Protein AF-A0A7Y8C3R1-F1 (afdb_monomer)

pLDDT: mean 90.47, std 6.98, range [57.28, 96.06]

Secondary structure (DSSP, 8-state):
--EEEE-S-TTSTHHIIIIIHHHHTT-EEEE-SSGGGGGSS----SB-------

Solvent-accessible surface area (backbone atoms only — not comparable to full-atom values): 3430 Å² total; per-residue (Å²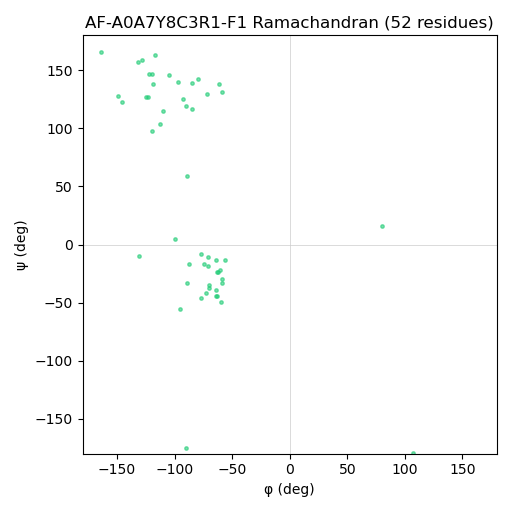): 105,69,25,25,46,29,47,62,59,82,90,41,76,67,24,49,57,31,53,46,50,24,54,77,70,77,25,39,67,47,85,46,89,40,76,74,60,68,79,68,71,92,76,84,67,75,41,80,86,84,76,88,78,134

Organism: NCBI:txid117681

Sequence (54 aa):
MSQTLFSTSLNFDLAVYECFAPLTSGGSIEVVKNVLELQHGEHDIGLINTVPSA

Mean predicted aligned error: 3.55 Å

Nearest PDB structures (foldseek):
  8jbr-assembly1_A  TM=9.114E-01  e=2.824E-02  Microcystis aeruginosa PCC 7806
  5es8-assembly1_A  TM=8.706E-01  e=3.615E-01  Brevibacillus parabrevis
  3vns-assembly1_A  TM=7.753E-01  e=2.723E-01  Streptomyces sp.
  3vnr-assembly1_A  TM=7.756E-01  e=3.880E-01  Streptomyces sp.

Structure (mmCIF, N/CA/C/O backbone):
data_AF-A0A7Y8C3R1-F1
#
_entry.id   AF-A0A7Y8C3R1-F1
#
loop_
_atom_site.group_PDB
_atom_site.id
_atom_site.type_symbol
_atom_site.label_atom_id
_atom_site.label_alt_id
_atom_site.label_comp_id
_atom_site.label_asym_id
_atom_site.label_entity_id
_atom_site.label_seq_id
_atom_site.pdbx_PDB_ins_code
_atom_site.Cartn_x
_atom_site.Cartn_y
_atom_site.Cartn_z
_atom_site.occupancy
_atom_site.B_iso_or_equiv
_atom_site.auth_seq_id
_atom_site.auth_comp_id
_atom_site.auth_asym_id
_atom_site.auth_atom_id
_atom_site.pdbx_PDB_model_num
ATOM 1 N N . MET A 1 1 ? -9.855 -2.688 0.619 1.00 64.94 1 MET A N 1
ATOM 2 C CA . MET A 1 1 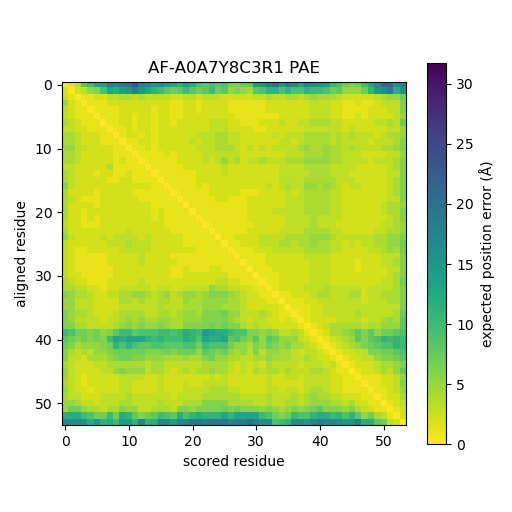? -8.877 -1.761 1.224 1.00 64.94 1 MET A CA 1
ATOM 3 C C . MET A 1 1 ? -9.544 -0.395 1.275 1.00 64.94 1 MET A C 1
ATOM 5 O O . MET A 1 1 ? -9.684 0.199 0.218 1.00 64.94 1 MET A O 1
ATOM 9 N N . SER A 1 2 ? -10.069 0.043 2.424 1.00 82.38 2 SER A N 1
ATOM 10 C CA . SER A 1 2 ? -10.759 1.344 2.523 1.00 82.38 2 SER A CA 1
ATOM 11 C C . SER A 1 2 ? -9.769 2.510 2.568 1.00 82.38 2 SER A C 1
ATOM 13 O O . SER A 1 2 ? -9.939 3.441 1.792 1.00 82.38 2 SER A O 1
ATOM 15 N N . GLN A 1 3 ? -8.715 2.410 3.389 1.00 91.75 3 GLN A N 1
ATOM 16 C CA . GLN A 1 3 ? -7.661 3.419 3.556 1.00 91.75 3 GLN A CA 1
ATOM 17 C C . GLN A 1 3 ? -6.311 2.734 3.831 1.00 91.75 3 GLN A C 1
ATOM 19 O O . GLN A 1 3 ? -6.197 1.927 4.756 1.00 91.75 3 GLN A O 1
ATOM 24 N N . THR A 1 4 ? -5.306 3.003 2.993 1.00 95.31 4 THR A N 1
ATOM 25 C CA . THR A 1 4 ? -3.959 2.394 3.065 1.00 95.31 4 THR A CA 1
ATOM 26 C C . THR A 1 4 ? -2.896 3.462 3.291 1.00 95.31 4 THR A C 1
ATOM 28 O O . THR A 1 4 ? -2.946 4.517 2.662 1.00 95.31 4 THR A O 1
ATOM 31 N N . LEU A 1 5 ? -1.915 3.191 4.153 1.00 95.31 5 LEU A N 1
ATOM 32 C CA . LEU A 1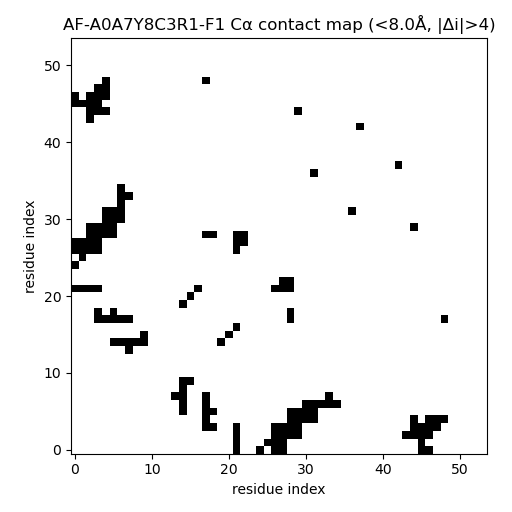 5 ? -0.772 4.087 4.320 1.00 95.31 5 LEU A CA 1
ATOM 33 C C . LEU A 1 5 ? 0.152 4.012 3.100 1.00 95.31 5 LEU A C 1
ATOM 35 O O . LEU A 1 5 ? 0.589 2.925 2.723 1.00 95.31 5 LEU A O 1
ATOM 39 N N . PHE A 1 6 ? 0.502 5.167 2.542 1.00 96.06 6 PHE A N 1
ATOM 40 C CA . PHE A 1 6 ? 1.537 5.301 1.527 1.00 96.06 6 PHE A CA 1
ATOM 41 C C . PHE A 1 6 ? 2.722 6.080 2.099 1.00 96.06 6 PHE A C 1
ATOM 43 O O . PHE A 1 6 ? 2.666 7.299 2.266 1.00 96.06 6 PHE A O 1
ATOM 50 N N . SER A 1 7 ? 3.792 5.351 2.420 1.00 94.56 7 SER A N 1
ATOM 51 C CA . SER A 1 7 ? 5.022 5.910 3.005 1.00 94.56 7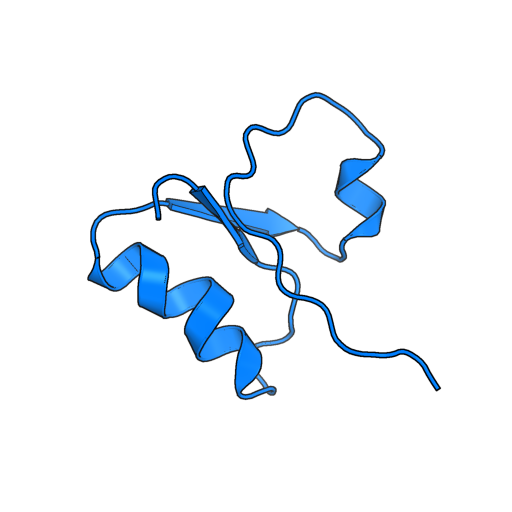 SER A CA 1
ATOM 52 C C . SER A 1 7 ? 6.295 5.454 2.288 1.00 94.56 7 SER A C 1
ATOM 54 O O . SER A 1 7 ? 7.380 5.986 2.529 1.00 94.56 7 SER A O 1
ATOM 56 N N . THR A 1 8 ? 6.168 4.482 1.384 1.00 94.38 8 THR A N 1
ATOM 57 C CA . THR A 1 8 ? 7.280 3.927 0.623 1.00 94.38 8 THR A CA 1
ATOM 58 C C . THR A 1 8 ? 7.578 4.766 -0.624 1.00 94.38 8 THR A C 1
ATOM 60 O O . THR A 1 8 ? 6.683 5.207 -1.342 1.00 94.38 8 THR A O 1
ATOM 63 N N . SER A 1 9 ? 8.862 4.976 -0.930 1.00 93.00 9 SER A N 1
ATOM 64 C CA . SER A 1 9 ? 9.272 5.652 -2.169 1.00 93.00 9 SER A CA 1
ATOM 65 C C . SER A 1 9 ? 8.811 4.876 -3.410 1.00 93.00 9 SER A C 1
ATOM 67 O O . SER A 1 9 ? 8.998 3.665 -3.484 1.00 93.00 9 SER A O 1
ATOM 69 N N . LEU A 1 10 ? 8.315 5.589 -4.431 1.00 93.62 10 LEU A N 1
ATOM 70 C CA . LEU A 1 10 ? 7.903 5.025 -5.730 1.00 93.62 10 LEU A CA 1
ATOM 71 C C . LEU A 1 10 ? 8.998 4.228 -6.464 1.00 93.62 10 LEU A C 1
ATOM 73 O O . LEU A 1 10 ? 8.695 3.524 -7.421 1.00 93.62 10 LEU A O 1
ATOM 77 N N . ASN A 1 11 ? 10.257 4.334 -6.035 1.00 94.81 11 ASN A N 1
ATOM 78 C CA . ASN A 1 11 ? 11.364 3.553 -6.585 1.00 94.81 11 ASN A CA 1
ATOM 79 C C . ASN A 1 11 ? 11.406 2.098 -6.081 1.00 94.81 11 ASN A C 1
ATOM 81 O O . ASN A 1 11 ? 12.216 1.320 -6.578 1.00 94.81 11 ASN A O 1
ATOM 85 N N . PHE A 1 12 ? 10.574 1.732 -5.102 1.00 93.56 12 PHE A N 1
ATOM 86 C CA . PHE A 1 12 ? 10.447 0.363 -4.603 1.00 93.56 12 PHE A CA 1
ATOM 87 C C . PHE A 1 12 ? 9.155 -0.282 -5.105 1.00 93.56 12 PHE A C 1
ATOM 89 O O . PHE A 1 12 ? 8.121 0.372 -5.227 1.00 93.56 12 PHE A O 1
ATOM 96 N N . ASP A 1 13 ? 9.201 -1.587 -5.353 1.00 94.69 13 ASP A N 1
ATOM 97 C CA . ASP A 1 13 ? 8.052 -2.384 -5.794 1.00 94.69 13 ASP A CA 1
ATOM 98 C C . ASP A 1 13 ? 6.878 -2.349 -4.804 1.00 94.69 13 ASP A C 1
ATOM 100 O O . ASP A 1 13 ? 5.718 -2.315 -5.215 1.00 94.69 13 ASP A O 1
ATOM 104 N N . LEU A 1 14 ? 7.162 -2.262 -3.504 1.00 93.06 14 LEU A N 1
ATOM 105 C CA . LEU A 1 14 ? 6.152 -2.157 -2.455 1.00 93.06 14 LEU A CA 1
ATOM 106 C C . LEU A 1 14 ? 5.244 -0.925 -2.621 1.00 93.06 14 LEU A C 1
ATOM 108 O O . LEU A 1 14 ? 4.054 -0.992 -2.307 1.00 93.06 14 LEU A O 1
ATOM 112 N N . ALA A 1 15 ? 5.752 0.166 -3.207 1.00 94.25 15 ALA A N 1
ATOM 113 C CA . ALA A 1 15 ? 4.949 1.352 -3.500 1.00 94.25 15 ALA A CA 1
ATOM 114 C C . ALA A 1 15 ? 3.805 1.067 -4.488 1.00 94.25 15 ALA A C 1
ATOM 116 O O . ALA A 1 15 ? 2.794 1.772 -4.477 1.00 94.25 15 ALA A O 1
ATOM 117 N N . VAL A 1 16 ? 3.917 0.017 -5.312 1.00 93.00 16 VAL A N 1
ATOM 118 C CA . VAL A 1 16 ? 2.828 -0.413 -6.198 1.00 93.00 16 VAL A CA 1
ATOM 119 C C . VAL A 1 16 ? 1.613 -0.858 -5.385 1.00 93.00 16 VAL A C 1
ATOM 121 O O . VAL A 1 16 ? 0.485 -0.464 -5.684 1.00 93.00 16 VAL A O 1
ATOM 124 N N . TYR A 1 17 ? 1.843 -1.632 -4.325 1.00 91.88 17 TYR A N 1
ATOM 125 C CA . TYR A 1 17 ? 0.783 -2.101 -3.439 1.00 91.88 17 TYR A CA 1
ATOM 126 C C . TYR A 1 17 ? 0.228 -0.987 -2.554 1.00 91.88 17 TYR A C 1
ATOM 128 O O . TYR A 1 17 ? -0.984 -0.901 -2.391 1.00 91.88 17 TYR A O 1
ATOM 136 N N . GLU A 1 18 ? 1.080 -0.121 -2.007 1.00 94.25 18 GLU A N 1
ATOM 137 C CA .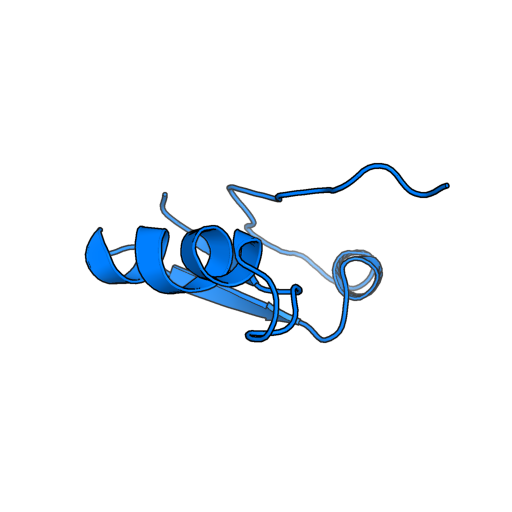 GLU A 1 18 ? 0.622 0.967 -1.133 1.00 94.25 18 GLU A CA 1
ATOM 138 C C . GLU 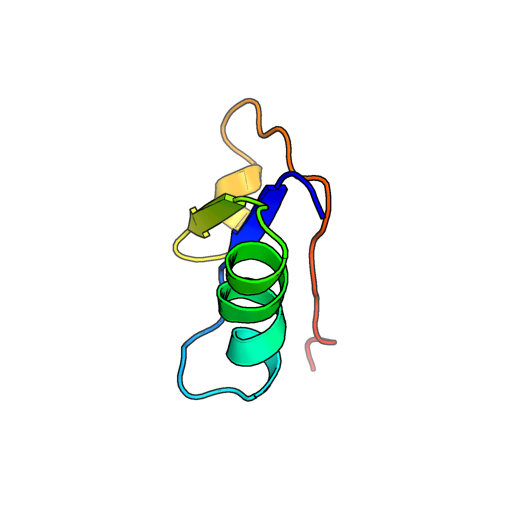A 1 18 ? -0.155 2.056 -1.887 1.00 94.25 18 GLU A C 1
ATOM 140 O O . GLU A 1 18 ? -1.128 2.588 -1.359 1.00 94.25 18 GLU A O 1
ATOM 145 N N . CYS A 1 19 ? 0.249 2.380 -3.120 1.00 94.88 19 CYS A N 1
ATOM 146 C CA . CYS A 1 19 ? -0.361 3.454 -3.901 1.00 94.88 19 CYS A CA 1
ATOM 147 C C . CYS A 1 19 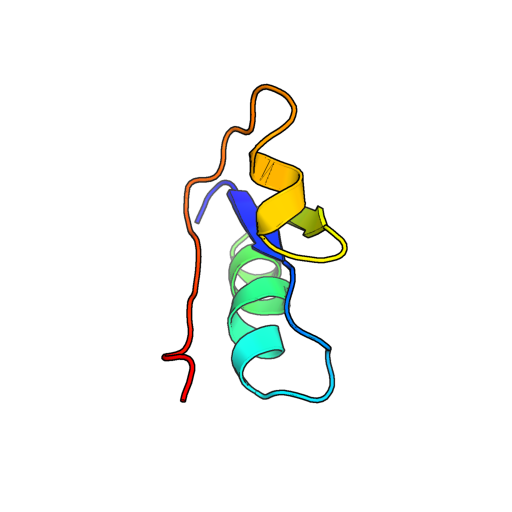? -1.446 2.937 -4.855 1.00 94.88 19 CYS A C 1
ATOM 149 O O . CYS A 1 19 ? -2.592 3.378 -4.807 1.00 94.88 19 CYS A O 1
ATOM 151 N N . PHE A 1 20 ? -1.123 1.983 -5.730 1.00 94.75 20 PHE A N 1
ATOM 152 C CA . PHE A 1 20 ? -1.994 1.662 -6.864 1.00 94.75 20 PHE A CA 1
ATOM 153 C C . PHE A 1 20 ? -3.045 0.595 -6.550 1.00 94.75 20 PHE A C 1
ATOM 155 O O . PHE A 1 20 ? -4.155 0.680 -7.077 1.00 94.75 20 PHE A O 1
ATOM 162 N N . ALA A 1 21 ? -2.758 -0.390 -5.695 1.00 93.56 21 ALA A N 1
ATOM 163 C CA . ALA A 1 21 ? -3.743 -1.419 -5.343 1.00 93.56 21 ALA A CA 1
ATOM 164 C C . ALA A 1 21 ? -5.030 -0.844 -4.702 1.00 93.56 21 ALA A C 1
ATOM 166 O O . ALA A 1 21 ? -6.119 -1.163 -5.193 1.00 93.56 21 ALA A O 1
ATOM 167 N N . PRO A 1 22 ? -4.966 0.036 -3.679 1.00 94.38 22 PRO A N 1
ATOM 168 C CA . PRO A 1 22 ? -6.164 0.675 -3.134 1.00 94.38 22 PRO A CA 1
ATOM 169 C C . PRO A 1 22 ? -6.857 1.580 -4.161 1.00 94.38 22 PRO A C 1
ATOM 171 O O . PRO A 1 22 ? -8.069 1.461 -4.331 1.00 94.38 22 PRO A O 1
ATOM 174 N N . LEU A 1 23 ? -6.113 2.409 -4.905 1.00 95.38 23 LEU A N 1
ATOM 175 C CA . LEU A 1 23 ? -6.697 3.346 -5.876 1.00 95.38 23 LEU A CA 1
ATOM 176 C C . LEU A 1 23 ? -7.418 2.644 -7.036 1.00 95.38 23 LEU A C 1
ATOM 178 O O . LEU A 1 23 ? -8.490 3.074 -7.454 1.00 95.38 23 LEU A O 1
ATOM 182 N N . THR A 1 24 ? -6.874 1.533 -7.535 1.00 95.62 24 THR A N 1
ATOM 183 C CA . THR A 1 24 ? -7.516 0.733 -8.595 1.00 95.62 24 THR A CA 1
ATOM 184 C C . THR A 1 24 ? -8.709 -0.084 -8.093 1.00 95.62 24 THR A C 1
ATOM 186 O O . THR A 1 24 ? -9.541 -0.503 -8.894 1.00 95.62 24 THR A O 1
ATOM 189 N N . SER A 1 25 ? -8.831 -0.266 -6.775 1.00 94.00 25 SER A N 1
ATOM 190 C CA . SER A 1 25 ? -9.924 -0.998 -6.123 1.00 94.00 25 SER A CA 1
ATOM 191 C C . SER A 1 25 ? -11.018 -0.087 -5.541 1.00 94.00 25 SER A C 1
ATOM 193 O O . SER A 1 25 ? -11.924 -0.583 -4.872 1.00 94.00 25 SER A O 1
ATOM 195 N N . GLY A 1 26 ? -10.941 1.233 -5.759 1.00 95.50 26 GLY A N 1
ATOM 196 C CA . GLY A 1 26 ? -11.901 2.215 -5.231 1.00 95.50 26 GLY A CA 1
ATOM 197 C C . GLY A 1 26 ? -11.689 2.618 -3.763 1.00 95.50 26 GLY A C 1
ATOM 198 O O . GLY A 1 26 ? -12.6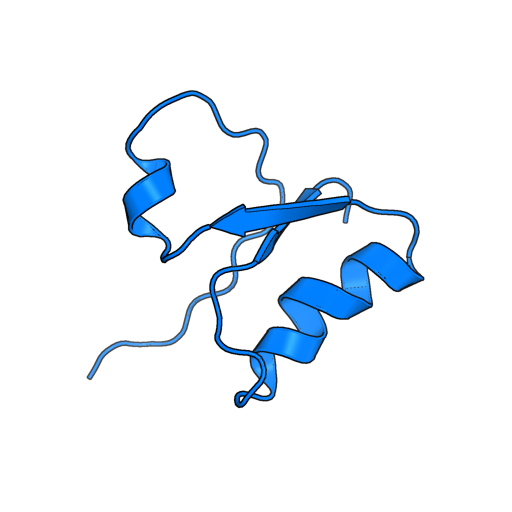01 3.166 -3.150 1.00 95.50 26 GLY A O 1
ATOM 199 N N . GLY A 1 27 ? -10.517 2.330 -3.192 1.00 94.56 27 GLY A N 1
ATOM 200 C CA . GLY A 1 27 ? -10.102 2.783 -1.862 1.00 94.56 27 GLY A CA 1
ATOM 201 C C . GLY A 1 27 ? -9.359 4.120 -1.884 1.00 94.56 27 GLY A C 1
ATOM 202 O O . GLY A 1 27 ? -9.198 4.749 -2.930 1.00 94.56 27 GLY A O 1
ATOM 203 N N . SER A 1 28 ? -8.866 4.537 -0.719 1.00 95.50 28 SER A N 1
ATOM 204 C CA . SER A 1 28 ? -8.039 5.733 -0.550 1.00 95.50 28 SER A CA 1
ATOM 205 C C . SER A 1 28 ? -6.633 5.398 -0.046 1.00 95.50 28 SER A C 1
ATOM 207 O O . SER A 1 28 ? -6.365 4.303 0.467 1.00 95.50 28 SER A O 1
ATOM 209 N N . ILE A 1 29 ? -5.732 6.369 -0.202 1.00 95.50 29 ILE A N 1
ATOM 210 C CA . ILE A 1 29 ? -4.385 6.333 0.367 1.00 95.50 29 ILE A CA 1
ATOM 211 C C . ILE A 1 29 ? -4.156 7.546 1.260 1.00 95.50 29 ILE A C 1
ATOM 213 O O . ILE A 1 29 ? -4.639 8.639 0.964 1.00 95.50 29 ILE A O 1
ATOM 217 N N . GLU A 1 30 ? -3.377 7.353 2.317 1.00 95.25 30 GLU A N 1
ATOM 218 C CA . GLU A 1 30 ? -2.878 8.423 3.170 1.00 95.25 30 GLU A CA 1
ATOM 219 C C . GLU A 1 30 ? -1.374 8.580 2.958 1.00 95.25 30 GLU A C 1
ATOM 221 O O . GLU A 1 30 ? -0.598 7.666 3.236 1.00 95.25 30 GLU A O 1
ATOM 226 N N . VAL A 1 31 ? -0.972 9.729 2.415 1.00 94.44 31 VAL A N 1
ATOM 227 C CA . VAL A 1 31 ? 0.420 9.995 2.044 1.00 94.44 31 VAL A CA 1
ATOM 228 C C . VAL A 1 31 ? 1.149 10.629 3.219 1.00 94.44 31 VAL A C 1
ATOM 230 O O . VAL A 1 31 ? 0.808 11.735 3.634 1.00 94.44 31 VAL A O 1
ATOM 233 N N . VAL A 1 32 ? 2.187 9.955 3.706 1.00 92.62 32 VAL A N 1
ATOM 234 C CA . VAL A 1 32 ? 3.040 10.432 4.803 1.00 92.62 32 VAL A CA 1
ATOM 235 C C . VAL A 1 32 ? 4.505 10.373 4.394 1.00 92.62 32 VAL A C 1
ATOM 237 O O . VAL A 1 32 ? 4.881 9.619 3.495 1.00 92.62 32 VAL A O 1
ATOM 240 N N . LYS A 1 33 ? 5.374 11.143 5.056 1.00 90.56 33 LYS A N 1
ATOM 241 C CA . LYS A 1 33 ? 6.814 11.075 4.742 1.00 90.56 33 LYS A CA 1
ATOM 242 C C . LYS A 1 33 ? 7.457 9.772 5.198 1.00 90.56 33 LYS A C 1
ATOM 244 O O . LYS A 1 33 ? 8.411 9.312 4.579 1.00 90.56 33 LYS A O 1
ATOM 249 N N . ASN A 1 34 ? 7.004 9.239 6.327 1.00 88.31 34 ASN A N 1
ATOM 250 C CA . ASN A 1 34 ? 7.412 7.954 6.881 1.00 88.31 34 ASN A CA 1
ATOM 251 C C . ASN A 1 34 ? 6.389 7.514 7.940 1.00 88.31 34 ASN A C 1
ATOM 253 O O . ASN A 1 34 ? 5.595 8.319 8.424 1.00 88.31 34 ASN A O 1
ATOM 257 N N . VAL A 1 35 ? 6.447 6.241 8.331 1.00 88.06 35 VAL A N 1
ATOM 258 C CA . VAL A 1 35 ? 5.501 5.636 9.282 1.00 88.06 35 VAL A CA 1
ATOM 259 C C . VAL A 1 35 ? 5.482 6.298 10.671 1.00 88.06 35 VAL A C 1
ATOM 261 O O . VAL A 1 35 ? 4.482 6.190 11.372 1.00 88.06 35 VAL A O 1
ATOM 264 N N . LEU A 1 36 ? 6.540 7.011 11.088 1.00 89.44 36 LEU A N 1
ATOM 265 C CA . LEU A 1 36 ? 6.589 7.660 12.408 1.00 89.44 36 LEU A CA 1
ATOM 266 C C . LEU A 1 36 ? 5.649 8.869 12.503 1.00 89.44 36 LEU A C 1
ATOM 268 O O . LEU A 1 36 ? 5.292 9.274 13.607 1.00 89.44 36 LEU A O 1
ATOM 272 N N . GLU A 1 37 ? 5.211 9.431 11.372 1.00 88.06 37 GLU A N 1
ATOM 273 C CA . GLU A 1 37 ? 4.218 10.510 11.381 1.00 88.06 37 GLU A CA 1
ATOM 274 C C . GLU A 1 37 ? 2.873 10.043 11.965 1.00 88.06 37 GLU A C 1
ATOM 276 O O . GLU A 1 37 ? 2.191 10.855 12.582 1.00 88.06 37 GLU A O 1
ATOM 281 N N . LEU A 1 38 ? 2.577 8.732 11.933 1.00 88.25 38 LEU A N 1
ATOM 282 C CA . LEU A 1 38 ? 1.384 8.136 12.555 1.00 88.25 38 LEU A CA 1
ATOM 283 C C . LEU A 1 38 ? 1.330 8.258 14.083 1.00 88.25 38 LEU A C 1
ATOM 285 O O . LEU A 1 38 ? 0.295 7.994 14.689 1.00 88.25 38 LEU A O 1
ATOM 289 N N . GLN A 1 39 ? 2.437 8.624 14.734 1.00 87.25 39 GLN A N 1
ATOM 290 C CA . GLN A 1 39 ? 2.448 8.871 16.178 1.00 87.25 39 GLN A CA 1
ATOM 291 C C . GLN A 1 39 ? 1.711 10.166 16.560 1.00 87.25 39 GLN A C 1
ATOM 293 O O . GLN A 1 39 ? 1.488 10.410 17.747 1.00 87.25 39 GLN A O 1
ATOM 298 N N . HIS A 1 40 ? 1.350 11.001 15.581 1.00 85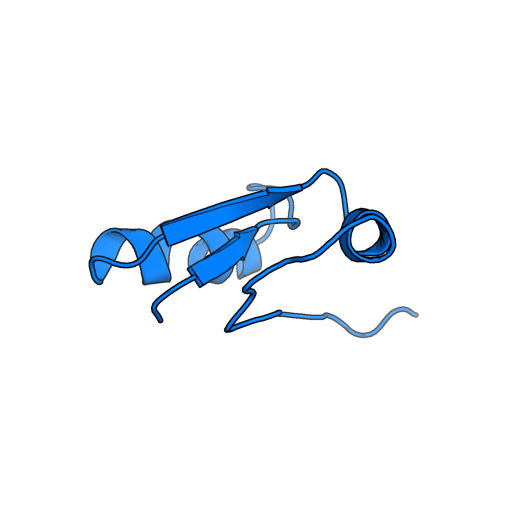.12 40 HIS A N 1
ATOM 299 C CA . HIS A 1 40 ? 0.786 12.326 15.800 1.00 85.12 40 HIS A CA 1
ATOM 300 C C . HIS A 1 40 ? -0.619 12.445 15.196 1.00 85.12 40 HIS A C 1
ATOM 302 O O . HIS A 1 40 ? -0.771 12.788 14.030 1.00 85.12 40 HIS A O 1
ATOM 308 N N . GLY A 1 41 ? -1.647 12.279 16.030 1.00 83.62 41 GLY A N 1
ATOM 309 C CA . GLY A 1 41 ? -3.047 12.458 15.632 1.00 83.62 41 GLY A CA 1
ATOM 310 C C . GLY A 1 41 ? -3.812 11.143 15.512 1.00 83.62 41 GLY A C 1
ATOM 311 O O . GLY A 1 41 ? -3.288 10.070 15.804 1.00 83.62 41 GLY A O 1
ATOM 312 N N . GLU A 1 42 ? -5.087 11.242 15.141 1.00 84.19 42 GLU A N 1
ATOM 313 C CA . GLU A 1 42 ? -5.913 10.074 14.838 1.00 84.19 42 GLU A CA 1
ATOM 314 C C . GLU A 1 42 ? -5.839 9.774 13.341 1.00 84.19 42 GLU A C 1
ATOM 316 O O . GLU A 1 42 ? -6.128 10.641 12.516 1.00 84.19 42 GLU A O 1
ATOM 321 N N . HIS A 1 43 ? -5.470 8.537 13.007 1.00 86.81 43 HIS A N 1
ATOM 322 C CA . HIS A 1 43 ? -5.407 8.046 11.635 1.00 86.81 43 HIS A CA 1
ATOM 323 C C . HIS A 1 43 ? -6.302 6.811 11.494 1.00 86.81 43 HIS A C 1
ATOM 325 O O . HIS A 1 43 ? -6.141 5.841 12.236 1.00 86.81 43 HIS A O 1
ATOM 331 N N . ASP A 1 44 ? -7.218 6.817 10.526 1.00 89.50 44 ASP A N 1
ATOM 332 C CA . ASP A 1 44 ? -8.087 5.672 10.210 1.00 89.50 44 ASP A CA 1
ATOM 333 C C . ASP A 1 44 ? -7.414 4.748 9.177 1.00 89.50 44 ASP A C 1
ATOM 335 O O . ASP A 1 44 ? -7.882 4.553 8.056 1.00 89.50 44 ASP A O 1
ATOM 339 N N . ILE A 1 45 ? -6.233 4.225 9.518 1.00 91.81 45 ILE A N 1
ATOM 340 C CA . ILE A 1 45 ? -5.464 3.359 8.617 1.00 91.81 45 ILE A CA 1
ATOM 341 C C . ILE A 1 45 ? -5.933 1.910 8.747 1.00 91.81 45 ILE A C 1
ATOM 343 O O . ILE A 1 45 ? -5.730 1.263 9.773 1.00 91.81 45 ILE A O 1
ATOM 347 N N . GLY A 1 46 ? -6.476 1.358 7.661 1.00 91.12 46 GLY A N 1
ATOM 348 C CA . GLY A 1 46 ? -6.880 -0.049 7.591 1.00 91.12 46 GLY A CA 1
ATOM 349 C C . GLY A 1 46 ? -5.767 -1.012 7.164 1.00 91.12 46 GLY A C 1
ATOM 350 O O . GLY A 1 46 ? -5.914 -2.223 7.331 1.00 91.12 46 GLY A O 1
ATOM 351 N N . LEU A 1 47 ? -4.671 -0.506 6.584 1.00 91.56 47 LEU A N 1
ATOM 352 C CA . LEU A 1 47 ? -3.554 -1.320 6.099 1.00 91.56 47 LEU A CA 1
ATOM 353 C C . LEU A 1 47 ? -2.215 -0.575 6.191 1.00 91.56 47 LEU A C 1
ATOM 355 O O . LEU A 1 47 ? -2.071 0.521 5.648 1.00 91.56 47 LEU A O 1
ATOM 359 N N . ILE A 1 48 ? -1.227 -1.225 6.814 1.00 92.62 48 ILE A N 1
ATOM 360 C CA . ILE A 1 48 ? 0.176 -0.794 6.872 1.00 92.62 48 ILE A CA 1
ATOM 361 C C . ILE A 1 48 ? 1.043 -1.936 6.350 1.00 92.62 48 ILE A C 1
ATOM 363 O O . ILE A 1 48 ? 0.956 -3.057 6.850 1.00 92.62 48 ILE A O 1
ATOM 367 N N . ASN A 1 49 ? 1.900 -1.637 5.376 1.00 90.25 49 ASN A N 1
ATOM 368 C CA . ASN A 1 49 ? 2.949 -2.548 4.940 1.00 90.25 49 ASN A CA 1
ATOM 369 C C . ASN A 1 49 ? 4.265 -2.178 5.627 1.00 90.25 49 ASN A C 1
ATOM 371 O O . ASN A 1 49 ? 4.580 -1.001 5.796 1.00 90.25 49 ASN A O 1
ATOM 375 N N . THR A 1 50 ? 5.035 -3.182 6.037 1.00 90.06 50 THR A N 1
ATOM 376 C CA . THR A 1 50 ? 6.350 -2.988 6.653 1.00 90.06 50 THR A CA 1
ATOM 377 C C . THR A 1 50 ? 7.377 -3.898 6.000 1.00 90.06 50 THR A C 1
ATOM 379 O O . THR A 1 50 ? 7.050 -4.935 5.422 1.00 90.06 50 THR A O 1
ATOM 382 N N . VAL A 1 51 ? 8.641 -3.500 6.106 1.00 88.62 51 VAL A N 1
ATOM 383 C CA . VAL A 1 51 ? 9.792 -4.332 5.758 1.00 88.62 51 VAL A CA 1
ATOM 384 C C . VAL A 1 51 ? 10.652 -4.517 7.007 1.00 88.62 51 VAL A C 1
ATOM 386 O O . VAL A 1 51 ? 10.712 -3.602 7.835 1.00 88.62 51 VAL A O 1
ATOM 389 N N . PRO A 1 52 ? 11.318 -5.669 7.186 1.00 88.00 52 PRO A N 1
ATOM 390 C CA . PRO A 1 52 ? 12.285 -5.830 8.262 1.00 88.00 52 PRO A CA 1
ATOM 391 C C . PRO A 1 52 ? 13.405 -4.793 8.128 1.00 88.00 52 PRO A C 1
ATOM 393 O O . PRO A 1 52 ? 13.984 -4.639 7.051 1.00 88.00 52 PRO A O 1
ATOM 396 N N . SER A 1 53 ? 13.723 -4.097 9.217 1.00 78.00 53 SER A N 1
ATOM 397 C CA . SER A 1 53 ? 14.966 -3.331 9.309 1.00 78.00 53 SER A CA 1
ATOM 398 C C . SER A 1 53 ? 16.122 -4.280 9.633 1.00 78.00 53 SER A C 1
ATOM 400 O O . SER A 1 53 ? 15.927 -5.227 10.397 1.00 78.00 53 SER A O 1
ATOM 402 N N . ALA A 1 54 ? 17.293 -4.033 9.040 1.00 57.28 54 ALA A N 1
ATOM 403 C CA . ALA A 1 54 ? 18.527 -4.772 9.324 1.00 57.28 54 ALA A CA 1
ATOM 404 C C . ALA A 1 54 ? 18.941 -4.691 10.803 1.00 57.28 54 ALA A C 1
ATOM 406 O O . ALA A 1 54 ? 18.651 -3.649 11.438 1.00 57.28 54 ALA A O 1
#

Foldseek 3Di:
DAEAEQQDDPVDPVNCCRPVVQVVVVHYYDYDVHPVCPVPDDDPHPYDDDDDDD

Radius of gyration: 10.92 Å; Cα contacts (8 Å, |Δi|>4): 75; chains: 1; bounding box: 30×18×25 Å